Protein AF-A0A8J9S4D4-F1 (afdb_monomer)

Organism: Phaeodactylum tricornutum (NCBI:txid2850)

Solvent-accessible surface area (backbone atoms only — not comparable to full-atom values): 10170 Å² total; per-residue (Å²): 77,36,52,57,80,32,44,61,46,36,36,49,22,32,69,60,78,42,88,82,51,85,64,63,90,58,74,80,70,49,75,59,73,44,82,42,80,45,76,55,101,87,51,74,40,81,43,69,42,49,31,47,62,68,94,76,61,87,47,73,69,47,46,54,31,49,50,51,36,52,50,49,64,70,72,47,75,61,46,52,41,33,35,34,55,84,64,72,84,69,83,89,38,66,68,58,55,50,62,65,71,48,87,54,55,29,37,36,37,33,18,52,48,82,75,39,54,78,88,62,98,81,70,90,84,68,95,63,87,77,43,40,69,67,57,40,52,53,50,49,45,70,74,36,73,75,41,78,44,78,40,65,24,30,37,92,54,24,72,79,21,70,34,44,47,51,50,47,62,73,71,103

Foldseek 3Di:
DAAWQLCLLLLLCLLLVHNQADDDNDAPRDLAWDWDWDDDPVDIFTDTRAHGDDPDQPDPSSVSSVVRVVVCVVPDQEAEYRHEQPDDPDPPPPVLVCQLPDPHAYEYEHEPLVPQDDDPVPDPDDPPPRGHPVNSQVRVCVSRVSHPYHFYWYSNCRPVTPSSVVVSVVRD

Mean predicted aligned error: 7.77 Å

Sequence (172 aa):
MGAPNMGKSTLLNALLEEDLCIATARPQTTRHAILGLMSTDKCQVCLVDTPGVIEDPAYELQEGMMEAVTGAVATSDVLLVVTDVFSTPIPDDELFLKVQRTRKPVLVAINKIDLAKKVNKAAEENRDKTVTVEEAVAFWRAQLPNALCILPLSASQGINNVGVVAMRRILT

pLDDT: mean 80.39, std 13.98, range [42.53, 94.88]

InterPro domains:
  IPR005225 Small GTP-binding domain [TIGR00231] (1-160)
  IPR005662 GTPase Era-like [PTHR42698] (1-139)
  IPR006073 GTP binding domain [PF01926] (1-112)
  IPR027417 P-loop containing nucleoside triphosphate hydrolase [G3DSA:3.40.50.300] (1-169)
  IPR027417 P-loop containing nucleoside triphosphate hydrolase [SSF52540] (2-159)
  IPR030388 Era-type guanine nucleotide-binding (G) domain [cd04163] (2-160)

Structure (mmCIF, N/CA/C/O backbone):
data_AF-A0A8J9S4D4-F1
#
_entry.id   AF-A0A8J9S4D4-F1
#
loop_
_atom_site.group_PDB
_atom_site.id
_atom_site.type_symbol
_atom_site.label_atom_id
_atom_site.label_alt_id
_atom_site.label_comp_id
_atom_site.label_asym_id
_atom_site.label_entity_id
_atom_site.label_seq_id
_atom_site.pdbx_PDB_ins_code
_atom_site.Cartn_x
_atom_site.Cartn_y
_atom_site.Cartn_z
_atom_site.occupancy
_atom_site.B_iso_or_equiv
_atom_site.auth_seq_id
_atom_site.auth_comp_id
_atom_site.auth_asym_id
_atom_site.auth_atom_id
_atom_site.pdbx_PDB_model_num
ATOM 1 N N . MET A 1 1 ? 0.507 -4.264 1.355 1.00 82.75 1 MET A N 1
ATOM 2 C CA . MET A 1 1 ? 1.606 -4.974 0.660 1.00 82.75 1 MET A CA 1
ATOM 3 C C . MET A 1 1 ? 2.040 -4.226 -0.596 1.00 82.75 1 MET A C 1
ATOM 5 O O . MET A 1 1 ? 1.283 -3.407 -1.099 1.00 82.75 1 MET A O 1
ATOM 9 N N . GLY A 1 2 ? 3.252 -4.485 -1.086 1.00 81.81 2 GLY A N 1
ATOM 10 C CA . GLY A 1 2 ? 3.815 -3.850 -2.283 1.00 81.81 2 GLY A CA 1
ATOM 11 C C . GLY A 1 2 ? 5.342 -3.862 -2.264 1.00 81.81 2 GLY A C 1
ATOM 12 O O . GLY A 1 2 ? 5.945 -4.097 -1.209 1.00 81.81 2 GLY A O 1
ATOM 13 N N . ALA A 1 3 ? 5.963 -3.568 -3.406 1.00 80.75 3 ALA A N 1
ATOM 14 C CA . ALA A 1 3 ? 7.417 -3.531 -3.545 1.00 80.75 3 ALA A CA 1
ATOM 15 C C . ALA A 1 3 ? 8.083 -2.556 -2.537 1.00 80.75 3 ALA A C 1
ATOM 17 O O . ALA A 1 3 ? 7.418 -1.684 -1.945 1.00 80.75 3 ALA A O 1
ATOM 18 N N . PRO A 1 4 ? 9.393 -2.690 -2.262 1.00 77.62 4 PRO A N 1
ATOM 19 C CA . PRO A 1 4 ? 10.136 -1.745 -1.438 1.00 77.62 4 PRO A CA 1
ATOM 20 C C . PRO A 1 4 ? 9.985 -0.311 -1.967 1.00 77.62 4 PRO A C 1
ATOM 22 O O . PRO A 1 4 ? 9.843 -0.089 -3.164 1.00 77.62 4 PRO A O 1
ATOM 25 N N . ASN A 1 5 ? 9.985 0.680 -1.071 1.00 79.88 5 ASN A N 1
ATOM 26 C CA . ASN A 1 5 ? 9.940 2.111 -1.421 1.00 79.88 5 ASN A CA 1
ATOM 27 C C . ASN A 1 5 ? 8.709 2.601 -2.218 1.00 79.88 5 ASN A C 1
ATOM 29 O O . ASN A 1 5 ? 8.708 3.721 -2.735 1.00 79.88 5 ASN A O 1
ATOM 33 N N . MET A 1 6 ? 7.617 1.830 -2.248 1.00 85.12 6 MET A N 1
ATOM 34 C CA . MET A 1 6 ? 6.320 2.275 -2.794 1.00 85.12 6 MET A CA 1
ATOM 35 C C . MET A 1 6 ? 5.580 3.281 -1.893 1.00 85.12 6 MET A C 1
ATOM 37 O O . MET A 1 6 ? 4.503 3.762 -2.232 1.00 85.12 6 MET A O 1
ATOM 41 N N . GLY A 1 7 ? 6.150 3.627 -0.734 1.00 83.12 7 GLY A N 1
ATOM 42 C CA . GLY A 1 7 ? 5.555 4.570 0.219 1.00 83.12 7 GLY A CA 1
ATOM 43 C C . GLY A 1 7 ? 4.454 3.963 1.092 1.00 83.12 7 GLY A C 1
ATOM 44 O O . GLY A 1 7 ? 3.544 4.679 1.489 1.00 83.12 7 GLY A O 1
ATOM 45 N N . LYS A 1 8 ? 4.541 2.660 1.402 1.00 87.50 8 LYS A N 1
ATOM 46 C CA . LYS A 1 8 ? 3.619 1.949 2.309 1.00 87.50 8 LYS A CA 1
ATOM 47 C C . LYS A 1 8 ? 3.553 2.611 3.691 1.00 87.50 8 LYS A C 1
ATOM 49 O O . LYS A 1 8 ? 2.483 3.030 4.110 1.00 87.50 8 LYS A O 1
ATOM 54 N N . SER A 1 9 ? 4.704 2.811 4.330 1.00 85.25 9 SER A N 1
ATOM 55 C CA . SER A 1 9 ? 4.801 3.446 5.649 1.00 85.25 9 SER A CA 1
ATOM 56 C C . SER A 1 9 ? 4.410 4.929 5.619 1.00 85.25 9 SER A C 1
ATOM 58 O O . SER A 1 9 ? 3.786 5.422 6.549 1.00 85.25 9 SER A O 1
ATOM 60 N N . THR A 1 10 ? 4.706 5.641 4.523 1.00 87.88 10 THR A N 1
ATOM 61 C CA . THR A 1 10 ? 4.230 7.022 4.321 1.00 87.88 10 THR A CA 1
ATOM 62 C C . THR A 1 10 ? 2.707 7.074 4.222 1.00 87.88 10 THR A C 1
ATOM 64 O O . THR A 1 10 ? 2.086 7.952 4.808 1.00 87.88 10 THR A O 1
ATOM 67 N N . LEU A 1 11 ? 2.096 6.128 3.502 1.00 88.69 11 LEU A N 1
ATOM 68 C CA . LEU A 1 11 ? 0.644 6.023 3.404 1.00 88.69 11 LEU A CA 1
ATOM 69 C C . LEU A 1 11 ? 0.021 5.649 4.753 1.00 88.69 11 LEU A C 1
ATOM 71 O O . LEU A 1 11 ? -1.028 6.185 5.088 1.00 88.69 11 LEU A O 1
ATOM 75 N N . LEU A 1 12 ? 0.672 4.786 5.537 1.00 88.81 12 LEU A N 1
ATOM 76 C CA . LEU A 1 12 ? 0.234 4.463 6.893 1.00 88.81 12 LEU A CA 1
ATOM 77 C C . LEU A 1 12 ? 0.158 5.726 7.766 1.00 88.81 12 LEU A C 1
ATOM 79 O O . LEU A 1 12 ? -0.907 6.014 8.305 1.00 88.81 12 LEU A O 1
ATOM 83 N N . ASN A 1 13 ? 1.242 6.507 7.840 1.00 86.44 13 ASN A N 1
ATOM 84 C CA . ASN A 1 13 ? 1.257 7.761 8.605 1.00 86.44 13 ASN A CA 1
ATOM 85 C C . ASN A 1 13 ? 0.190 8.742 8.094 1.00 86.44 13 ASN A C 1
ATOM 87 O O . ASN A 1 13 ? -0.535 9.348 8.877 1.00 86.44 13 ASN A O 1
ATOM 91 N N . ALA A 1 14 ? 0.036 8.852 6.770 1.00 88.44 14 ALA A N 1
ATOM 92 C CA . ALA A 1 14 ? -0.966 9.720 6.157 1.00 88.44 14 ALA A CA 1
ATOM 93 C C . ALA A 1 14 ? -2.414 9.317 6.495 1.00 88.44 14 ALA A C 1
ATOM 95 O O . ALA A 1 14 ? -3.269 10.190 6.626 1.00 88.44 14 ALA A O 1
ATOM 96 N N . LEU A 1 15 ? -2.701 8.017 6.625 1.00 87.38 15 LEU A N 1
ATOM 97 C CA . LEU A 1 15 ? -4.026 7.512 7.006 1.00 87.38 15 LEU A CA 1
ATOM 98 C C . LEU A 1 15 ? -4.312 7.689 8.502 1.00 87.38 15 LEU A C 1
ATOM 100 O O . LEU A 1 15 ? -5.465 7.910 8.870 1.00 87.38 15 LEU A O 1
ATOM 104 N N . LEU A 1 16 ? -3.279 7.587 9.340 1.00 85.12 16 LEU A N 1
ATOM 105 C CA . LEU A 1 16 ? -3.384 7.716 10.796 1.00 85.12 16 LEU A CA 1
ATOM 106 C C . LEU A 1 16 ? -3.333 9.167 11.283 1.00 85.12 16 LEU A C 1
ATOM 108 O O . LEU A 1 16 ? -3.701 9.418 12.421 1.00 85.12 16 LEU A O 1
ATOM 112 N N . GLU A 1 17 ? -2.906 10.103 10.430 1.00 79.94 17 GLU A N 1
ATOM 113 C CA . GLU A 1 17 ? -2.634 11.503 10.799 1.00 79.94 17 GLU A CA 1
ATOM 114 C C . GLU A 1 17 ? -1.568 11.646 11.902 1.00 79.94 17 GLU A C 1
ATOM 116 O O . GLU A 1 17 ? -1.478 12.678 12.564 1.00 79.94 17 GLU A O 1
ATOM 121 N N . GLU A 1 18 ? -0.721 10.626 12.059 1.00 66.50 18 GLU A N 1
ATOM 122 C CA . GLU A 1 18 ? 0.348 10.547 13.053 1.00 66.50 18 GLU A CA 1
ATOM 123 C C . GLU A 1 18 ? 1.621 9.957 12.429 1.00 66.50 18 GLU A C 1
ATOM 125 O O . GLU A 1 18 ? 1.566 9.056 11.587 1.00 66.50 18 GLU A O 1
ATOM 130 N N . ASP A 1 19 ? 2.791 10.409 12.887 1.00 62.06 19 ASP A N 1
ATOM 131 C CA . ASP A 1 19 ? 4.090 9.864 12.475 1.00 62.06 19 ASP A CA 1
ATOM 132 C C . ASP A 1 19 ? 4.470 8.621 13.297 1.00 62.06 19 ASP A C 1
ATOM 134 O O . ASP A 1 19 ? 5.425 8.615 14.074 1.00 62.06 19 ASP A O 1
ATOM 138 N N . LEU A 1 20 ? 3.698 7.545 13.127 1.00 58.50 20 LEU A N 1
ATOM 139 C CA . LEU A 1 20 ? 3.906 6.268 13.824 1.00 58.50 20 LEU A CA 1
ATOM 140 C C . LEU A 1 20 ? 5.033 5.420 13.210 1.00 58.50 20 LEU A C 1
ATOM 142 O O . LEU A 1 20 ? 5.687 4.653 13.917 1.00 58.50 20 LEU A O 1
ATOM 146 N N . CYS A 1 21 ? 5.280 5.544 11.903 1.00 59.28 21 CYS A N 1
ATOM 147 C CA . CYS A 1 21 ? 6.325 4.806 11.192 1.00 59.28 21 CYS A CA 1
ATOM 148 C C . CYS A 1 21 ? 7.464 5.699 10.700 1.00 59.28 21 CYS A C 1
ATOM 150 O O . CYS A 1 21 ? 7.256 6.808 10.209 1.00 59.28 21 CYS A O 1
ATOM 152 N N . ILE A 1 22 ? 8.682 5.150 10.715 1.00 57.22 22 ILE A N 1
ATOM 153 C CA . ILE A 1 22 ? 9.850 5.768 10.084 1.00 57.22 22 ILE A CA 1
ATOM 154 C C . ILE A 1 22 ? 9.721 5.626 8.555 1.00 57.22 22 ILE A C 1
ATOM 156 O O . ILE A 1 22 ? 10.022 4.577 7.983 1.00 57.22 22 ILE A O 1
ATOM 160 N N . ALA A 1 23 ? 9.288 6.690 7.878 1.00 55.91 23 ALA A N 1
ATOM 161 C CA . ALA A 1 23 ? 9.241 6.763 6.419 1.00 55.91 23 ALA A CA 1
ATOM 162 C C . ALA A 1 23 ? 10.558 7.342 5.865 1.00 55.91 23 ALA A C 1
ATOM 164 O O . ALA A 1 23 ? 10.845 8.523 6.040 1.00 55.91 23 ALA A O 1
ATOM 165 N N . THR A 1 24 ? 11.374 6.532 5.177 1.00 50.50 24 THR A N 1
ATOM 166 C CA . THR A 1 24 ? 12.588 7.023 4.489 1.00 50.50 24 THR A CA 1
ATOM 167 C C . THR A 1 24 ? 12.724 6.425 3.092 1.00 50.50 24 THR A C 1
ATOM 169 O O . THR A 1 24 ? 12.182 5.360 2.812 1.00 50.50 24 THR A O 1
ATOM 172 N N . ALA A 1 25 ? 13.491 7.091 2.223 1.00 45.28 25 ALA A N 1
ATOM 173 C CA . ALA A 1 25 ? 13.800 6.610 0.874 1.00 45.28 25 ALA A CA 1
ATOM 174 C C . ALA A 1 25 ? 14.801 5.434 0.839 1.00 45.28 25 ALA A C 1
ATOM 176 O O . ALA A 1 25 ? 15.049 4.873 -0.230 1.00 45.28 25 ALA A O 1
ATOM 177 N N . ARG A 1 26 ? 15.407 5.060 1.978 1.00 48.22 26 ARG A N 1
ATOM 178 C CA . ARG A 1 26 ? 16.302 3.898 2.042 1.00 48.22 26 ARG A CA 1
ATOM 179 C C . ARG A 1 26 ? 15.464 2.612 1.978 1.00 48.22 26 ARG A C 1
ATOM 181 O O . ARG A 1 26 ? 14.541 2.477 2.777 1.00 48.22 26 ARG A O 1
ATOM 188 N N . PRO A 1 27 ? 15.780 1.657 1.081 1.00 52.28 27 PRO A N 1
ATOM 189 C CA . PRO A 1 27 ? 15.177 0.328 1.132 1.00 52.28 27 PRO A CA 1
ATOM 190 C C . PRO A 1 27 ? 15.356 -0.321 2.519 1.00 52.28 27 PRO A C 1
ATOM 192 O O . PRO A 1 27 ? 16.332 -0.037 3.211 1.00 52.28 27 PRO A O 1
ATOM 195 N N . GLN A 1 28 ? 14.452 -1.238 2.886 1.00 55.19 28 GLN A N 1
ATOM 196 C CA . GLN A 1 28 ? 14.515 -2.063 4.111 1.00 55.19 28 GLN A CA 1
ATOM 197 C C . GLN A 1 28 ? 14.323 -1.320 5.454 1.00 55.19 28 GLN A C 1
ATOM 199 O O . GLN A 1 28 ? 14.895 -1.707 6.475 1.00 55.19 28 GLN A O 1
ATOM 204 N N . THR A 1 29 ? 13.496 -0.275 5.488 1.00 52.84 29 THR A N 1
ATOM 205 C CA . THR A 1 29 ? 13.173 0.450 6.734 1.00 52.84 29 THR A CA 1
ATOM 206 C C . THR A 1 29 ? 12.270 -0.339 7.685 1.00 52.84 29 THR A C 1
ATOM 208 O O . THR A 1 29 ? 12.465 -0.276 8.896 1.00 52.84 29 THR A O 1
ATOM 211 N N . THR A 1 30 ? 11.325 -1.121 7.157 1.00 54.59 30 THR A N 1
ATOM 212 C CA . THR A 1 30 ? 10.385 -1.932 7.949 1.00 54.59 30 THR A CA 1
ATOM 213 C C . THR A 1 30 ? 10.872 -3.381 8.000 1.00 54.59 30 THR A C 1
ATOM 215 O O . THR A 1 30 ? 10.763 -4.104 7.010 1.00 54.59 30 THR A O 1
ATOM 218 N N . ARG A 1 31 ? 11.455 -3.791 9.136 1.00 62.19 31 ARG A N 1
ATOM 219 C CA . ARG A 1 31 ? 11.949 -5.167 9.380 1.00 62.19 31 ARG A CA 1
ATOM 220 C C . ARG A 1 31 ? 10.949 -6.055 10.123 1.00 62.19 31 ARG A C 1
ATOM 222 O O . ARG A 1 31 ? 10.994 -7.267 9.982 1.00 62.19 31 ARG A O 1
ATOM 229 N N . HIS A 1 32 ? 10.044 -5.441 10.880 1.00 62.69 32 HIS A N 1
ATOM 230 C CA . HIS A 1 32 ? 8.935 -6.093 11.575 1.00 62.69 32 HIS A CA 1
ATOM 231 C C . HIS A 1 32 ? 7.636 -5.458 11.093 1.00 62.69 32 HIS A C 1
ATOM 233 O O . HIS A 1 32 ? 7.641 -4.276 10.750 1.00 62.69 32 HIS A O 1
ATOM 239 N N . ALA A 1 33 ? 6.541 -6.215 11.067 1.00 62.25 33 ALA A N 1
ATOM 240 C CA . ALA A 1 33 ? 5.243 -5.640 10.743 1.00 62.25 33 ALA A CA 1
ATOM 241 C C . ALA A 1 33 ? 4.867 -4.577 11.790 1.00 62.25 33 ALA A C 1
ATOM 243 O O . ALA A 1 33 ? 4.933 -4.849 12.990 1.00 62.25 33 ALA A O 1
ATOM 244 N N . ILE A 1 34 ? 4.502 -3.373 11.344 1.00 70.44 34 ILE A N 1
ATOM 245 C CA . ILE A 1 34 ? 4.080 -2.287 12.238 1.00 70.44 34 ILE A CA 1
ATOM 246 C C . ILE A 1 34 ? 2.560 -2.189 12.200 1.00 70.44 34 ILE A C 1
ATOM 248 O O . ILE A 1 34 ? 1.956 -2.188 11.128 1.00 70.44 34 ILE A O 1
ATOM 252 N N . LEU A 1 35 ? 1.954 -2.118 13.384 1.00 77.69 35 LEU A N 1
ATOM 253 C CA . LEU A 1 35 ? 0.514 -2.011 13.553 1.00 77.69 35 LEU A CA 1
ATOM 254 C C . LEU A 1 35 ? 0.102 -0.549 13.730 1.00 77.69 35 LEU A C 1
ATOM 256 O O . LEU A 1 35 ? 0.524 0.103 14.682 1.00 77.69 35 LEU A O 1
ATOM 260 N N . GLY A 1 36 ? -0.746 -0.057 12.837 1.00 80.31 36 GLY A N 1
ATOM 261 C CA . GLY A 1 36 ? -1.432 1.221 12.951 1.00 80.31 36 GLY A CA 1
ATOM 262 C C . GLY A 1 36 ? -2.899 1.010 13.298 1.00 80.31 36 GLY A C 1
ATOM 263 O O . GLY A 1 36 ? -3.591 0.262 12.611 1.00 80.31 36 GLY A O 1
ATOM 264 N N . LEU A 1 37 ? -3.392 1.663 14.346 1.00 82.44 37 LEU A N 1
ATOM 265 C CA . LEU A 1 37 ? -4.799 1.580 14.735 1.00 82.44 37 LEU A CA 1
ATOM 266 C C . LEU A 1 37 ? -5.513 2.864 14.333 1.00 82.44 37 LEU A C 1
ATOM 268 O O . LEU A 1 37 ? -5.241 3.927 14.879 1.00 82.44 37 LEU A O 1
ATOM 272 N N . MET A 1 38 ? -6.453 2.749 13.401 1.00 83.00 38 MET A N 1
ATOM 273 C CA . MET A 1 38 ? -7.329 3.846 13.013 1.00 83.00 38 MET A CA 1
ATOM 274 C C . MET A 1 38 ? -8.712 3.608 13.615 1.00 83.00 38 MET A C 1
ATOM 276 O O . MET A 1 38 ? -9.465 2.753 13.149 1.00 83.00 38 MET A O 1
ATOM 280 N N . SER A 1 39 ? -9.043 4.358 14.661 1.00 79.94 39 SER A N 1
ATOM 281 C CA . SER A 1 39 ? -10.327 4.245 15.356 1.00 79.94 39 SER A CA 1
ATOM 282 C C . SER A 1 39 ? -11.304 5.318 14.888 1.00 79.94 39 SER A C 1
ATOM 284 O O . SER A 1 39 ? -10.950 6.488 14.766 1.00 79.94 39 SER A O 1
ATOM 286 N N . THR A 1 40 ? -12.554 4.922 14.674 1.00 80.25 40 THR A N 1
ATOM 287 C CA . THR A 1 40 ? -13.700 5.820 14.499 1.00 80.25 40 THR A CA 1
ATOM 288 C C . THR A 1 40 ? -14.820 5.407 15.444 1.00 80.25 40 THR A C 1
ATOM 290 O O . THR A 1 40 ? -14.787 4.315 16.008 1.00 80.25 40 THR A O 1
ATOM 293 N N . ASP A 1 41 ? -15.855 6.237 15.573 1.00 81.88 41 ASP A N 1
ATOM 294 C CA . ASP A 1 41 ? -17.019 5.930 16.418 1.00 81.88 41 ASP A CA 1
ATOM 295 C C . ASP A 1 41 ? -17.760 4.647 15.997 1.00 81.88 41 ASP A C 1
ATOM 297 O O . ASP A 1 41 ? -18.542 4.095 16.770 1.00 81.88 41 ASP A O 1
ATOM 301 N N . LYS A 1 42 ? -17.548 4.177 14.760 1.00 85.25 42 LYS A N 1
ATOM 302 C CA . LYS A 1 42 ? -18.252 3.026 14.177 1.00 85.25 42 LYS A CA 1
ATOM 303 C C . LYS A 1 42 ? -17.414 1.755 14.143 1.00 85.25 42 LYS A C 1
ATOM 305 O O . LYS A 1 42 ? -17.972 0.663 14.234 1.00 85.25 42 LYS A O 1
ATOM 310 N N . CYS A 1 43 ? -16.103 1.879 13.968 1.00 86.38 43 CYS A N 1
ATOM 311 C CA . CYS A 1 43 ? -15.210 0.738 13.815 1.00 86.38 43 CYS A CA 1
ATOM 312 C C . CYS A 1 43 ? -13.761 1.096 14.142 1.00 86.38 43 CYS A C 1
ATOM 314 O O . CYS A 1 43 ? -13.358 2.260 14.112 1.00 86.38 43 CYS A O 1
ATOM 316 N N . GLN A 1 44 ? -12.958 0.062 14.376 1.00 83.56 44 GLN A N 1
ATOM 317 C CA . GLN A 1 44 ? -11.513 0.168 14.493 1.00 83.56 44 GLN A CA 1
ATOM 318 C C . GLN A 1 44 ? -10.860 -0.617 13.359 1.00 83.56 44 GLN A C 1
ATOM 320 O O . GLN A 1 44 ? -11.113 -1.808 13.189 1.00 83.56 44 GLN A O 1
ATOM 325 N N . VAL A 1 45 ? -10.024 0.063 12.583 1.00 88.69 45 VAL A N 1
ATOM 326 C CA . VAL A 1 45 ? -9.281 -0.518 11.469 1.00 88.69 45 VAL A CA 1
ATOM 327 C C . VAL A 1 45 ? -7.850 -0.758 11.914 1.00 88.69 45 VAL A C 1
ATOM 329 O O . VAL A 1 45 ? -7.176 0.139 12.422 1.00 88.69 45 VAL A O 1
ATOM 332 N N . CYS A 1 46 ? -7.387 -1.982 11.697 1.00 88.44 46 CYS A N 1
ATOM 333 C CA . CYS A 1 46 ? -6.040 -2.414 12.013 1.00 88.44 46 CYS A CA 1
ATOM 334 C C . CYS A 1 46 ? -5.204 -2.439 10.729 1.00 88.44 46 CYS A C 1
ATOM 336 O O . CYS A 1 46 ? -5.375 -3.311 9.877 1.00 88.44 46 CYS A O 1
ATOM 338 N N . LEU A 1 47 ? -4.337 -1.447 10.557 1.00 87.81 47 LEU A N 1
ATOM 339 C CA . LEU A 1 47 ? -3.450 -1.329 9.410 1.00 87.81 47 LEU A CA 1
ATOM 340 C C . LEU A 1 47 ? -2.124 -2.020 9.723 1.00 87.81 47 LEU A C 1
ATOM 342 O O . LEU A 1 47 ? -1.427 -1.644 10.659 1.00 87.81 47 LEU A O 1
ATOM 346 N N . VAL A 1 48 ? -1.761 -3.016 8.924 1.00 86.75 48 VAL A N 1
ATOM 347 C CA . VAL A 1 48 ? -0.490 -3.732 9.069 1.00 86.75 48 VAL A CA 1
ATOM 348 C C . VAL A 1 48 ? 0.464 -3.254 7.976 1.00 86.75 48 VAL A C 1
ATOM 350 O O . VAL A 1 48 ? 0.296 -3.608 6.806 1.00 86.75 48 VAL A O 1
ATOM 353 N N . ASP A 1 49 ? 1.465 -2.445 8.335 1.00 84.25 49 ASP A N 1
ATOM 354 C CA . ASP A 1 49 ? 2.568 -2.132 7.424 1.00 84.25 49 ASP A CA 1
ATOM 355 C C . ASP A 1 49 ? 3.529 -3.315 7.381 1.00 84.25 49 ASP A C 1
ATOM 357 O O . ASP A 1 49 ? 4.035 -3.773 8.406 1.00 84.25 49 ASP A O 1
ATOM 361 N N . THR A 1 50 ? 3.775 -3.822 6.179 1.00 82.12 50 THR A N 1
ATOM 362 C CA . THR A 1 50 ? 4.627 -4.987 5.960 1.00 82.12 50 THR A CA 1
ATOM 363 C C . THR A 1 50 ? 5.948 -4.560 5.329 1.00 82.12 50 THR A C 1
ATOM 365 O O . THR A 1 50 ? 5.985 -3.573 4.580 1.00 82.12 50 THR A O 1
ATOM 368 N N . PRO A 1 51 ? 7.026 -5.343 5.513 1.00 80.00 51 PRO A N 1
ATOM 369 C CA . PRO A 1 51 ? 8.201 -5.237 4.660 1.00 80.00 51 PRO A CA 1
ATOM 370 C C . PRO A 1 51 ? 7.834 -5.168 3.167 1.00 80.00 51 PRO A C 1
ATOM 372 O O . PRO A 1 51 ? 6.783 -5.653 2.732 1.00 80.00 51 PRO A O 1
ATOM 375 N N . GLY A 1 52 ? 8.686 -4.518 2.369 1.00 78.50 52 GLY A N 1
ATOM 376 C CA . GLY A 1 52 ? 8.543 -4.573 0.913 1.00 78.50 52 GLY A CA 1
ATOM 377 C C . GLY A 1 52 ? 8.752 -5.998 0.411 1.00 78.50 52 GLY A C 1
ATOM 378 O O . GLY A 1 52 ? 9.628 -6.678 0.931 1.00 78.50 52 GLY A O 1
ATOM 379 N N . VAL A 1 53 ? 7.958 -6.427 -0.570 1.00 79.69 53 VAL A N 1
ATOM 380 C CA . VAL A 1 53 ? 8.091 -7.761 -1.181 1.00 79.69 53 VAL A CA 1
ATOM 381 C C . VAL A 1 53 ? 9.433 -7.858 -1.910 1.00 79.69 53 VAL A C 1
ATOM 383 O O . VAL A 1 53 ? 9.750 -6.977 -2.705 1.00 79.69 53 VAL A O 1
ATOM 386 N N . ILE A 1 54 ? 10.230 -8.881 -1.605 1.00 78.31 54 ILE A N 1
ATOM 387 C CA . ILE A 1 54 ? 11.541 -9.137 -2.212 1.00 78.31 54 ILE A CA 1
ATOM 388 C C . ILE A 1 54 ? 11.427 -10.447 -2.997 1.00 78.31 54 ILE A C 1
ATOM 390 O O . ILE A 1 54 ? 11.004 -11.447 -2.429 1.00 78.31 54 ILE A O 1
ATOM 394 N N . GLU A 1 55 ? 11.786 -10.424 -4.282 1.00 72.31 55 GLU A N 1
ATOM 395 C CA . GLU A 1 55 ? 11.695 -11.585 -5.185 1.00 72.31 55 GLU A CA 1
ATOM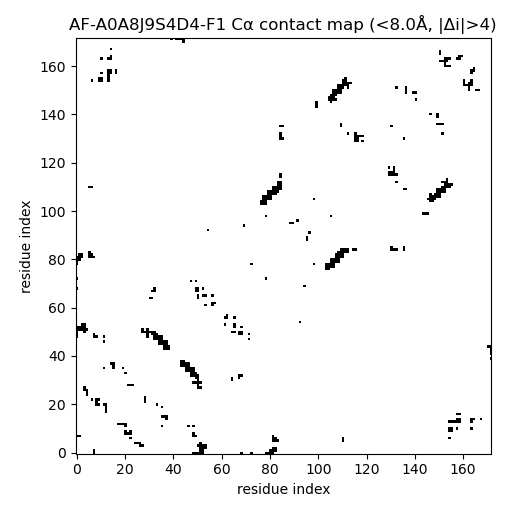 396 C C . GLU A 1 55 ? 12.630 -12.727 -4.791 1.00 72.31 55 GLU A C 1
ATOM 398 O O . GLU A 1 55 ? 12.206 -13.877 -4.746 1.00 72.31 55 GLU A O 1
ATOM 403 N N . ASP A 1 56 ? 13.889 -12.397 -4.498 1.00 78.00 56 ASP A N 1
ATOM 404 C CA . ASP A 1 56 ? 14.942 -13.366 -4.197 1.00 78.00 56 ASP A CA 1
ATOM 405 C C . ASP A 1 56 ? 15.575 -13.043 -2.833 1.00 78.00 56 ASP A C 1
ATOM 407 O O . ASP A 1 56 ? 16.503 -12.227 -2.745 1.00 78.00 56 ASP A O 1
ATOM 411 N N . PRO A 1 57 ? 15.013 -13.583 -1.732 1.00 78.06 57 PRO A N 1
ATOM 412 C CA . PRO A 1 57 ? 15.584 -13.449 -0.400 1.00 78.06 57 PRO A CA 1
ATOM 413 C C . PRO A 1 57 ? 16.955 -14.135 -0.329 1.00 78.06 57 PRO A C 1
ATOM 415 O O . PRO A 1 57 ? 17.060 -15.353 -0.366 1.00 78.06 57 PRO A O 1
ATOM 418 N N . ALA A 1 58 ? 18.024 -13.356 -0.186 1.00 79.00 58 ALA A N 1
ATOM 419 C CA . ALA A 1 58 ? 19.401 -13.847 -0.244 1.00 79.00 58 ALA A CA 1
ATOM 420 C C . ALA A 1 58 ? 19.982 -14.285 1.118 1.00 79.00 58 ALA A C 1
ATOM 422 O O . ALA A 1 58 ? 21.094 -14.810 1.170 1.00 79.00 58 ALA A O 1
ATOM 423 N N . TYR A 1 59 ? 19.301 -13.998 2.233 1.00 83.38 59 TYR A N 1
ATOM 424 C CA . TYR A 1 59 ? 19.766 -14.312 3.592 1.00 83.38 59 TYR A CA 1
ATOM 425 C C . TYR A 1 59 ? 18.607 -14.360 4.600 1.00 83.38 59 TYR A C 1
ATOM 427 O O . TYR A 1 59 ? 17.572 -13.735 4.376 1.00 83.38 59 TYR A O 1
ATOM 435 N N . GLU A 1 60 ? 18.814 -15.026 5.746 1.00 81.00 60 GLU A N 1
ATOM 436 C CA . GLU A 1 60 ? 17.787 -15.352 6.764 1.00 81.00 60 GLU A CA 1
ATOM 437 C C . GLU A 1 60 ? 16.883 -14.174 7.167 1.00 81.00 60 GLU A C 1
ATOM 439 O O . GLU A 1 60 ? 15.680 -14.325 7.364 1.00 81.00 60 GLU A O 1
ATOM 444 N N . LEU A 1 61 ? 17.434 -12.959 7.263 1.00 81.31 61 LEU A N 1
ATOM 445 C CA . LEU A 1 61 ? 16.628 -11.777 7.584 1.00 81.31 61 LEU A CA 1
ATOM 446 C C . LEU A 1 61 ? 15.582 -11.480 6.497 1.00 81.31 61 LEU A C 1
ATOM 448 O O . LEU A 1 61 ? 14.462 -11.093 6.822 1.00 81.31 61 LEU A O 1
ATOM 452 N N . GLN A 1 62 ? 15.939 -11.618 5.218 1.00 80.88 62 GLN A N 1
ATOM 453 C CA . GLN A 1 62 ? 15.004 -11.396 4.114 1.00 80.88 62 GLN A CA 1
ATOM 454 C C . GLN A 1 62 ? 13.935 -12.489 4.073 1.00 80.88 62 GLN A C 1
ATOM 456 O O . GLN A 1 62 ? 12.773 -12.178 3.822 1.00 80.88 62 GLN A O 1
ATOM 461 N N . GLU A 1 63 ? 14.295 -13.731 4.396 1.00 82.81 63 GLU A N 1
ATOM 462 C CA . GLU A 1 63 ? 13.337 -14.833 4.534 1.00 82.81 63 GLU A CA 1
ATOM 463 C C . GLU A 1 63 ? 12.318 -14.535 5.643 1.00 82.81 63 GLU A C 1
ATOM 465 O O . GLU A 1 63 ? 11.114 -14.527 5.384 1.00 82.81 63 GLU A O 1
ATOM 470 N N . GLY A 1 64 ? 12.778 -14.143 6.837 1.00 82.25 64 GLY A N 1
ATOM 471 C CA . GLY A 1 64 ? 11.891 -13.752 7.941 1.00 82.25 64 GLY A CA 1
ATOM 472 C C . GLY A 1 64 ? 10.999 -12.544 7.612 1.00 82.25 64 GLY A C 1
ATOM 473 O O . GLY A 1 64 ? 9.839 -12.475 8.024 1.00 82.25 64 GLY A O 1
ATOM 474 N N . MET A 1 65 ? 11.486 -11.599 6.800 1.00 81.50 65 MET A N 1
ATOM 475 C CA . MET A 1 65 ? 10.654 -10.504 6.282 1.00 81.50 65 MET A CA 1
ATOM 476 C C . MET A 1 65 ? 9.538 -11.018 5.354 1.00 81.50 65 MET A C 1
ATOM 478 O O . MET A 1 65 ? 8.429 -10.475 5.382 1.00 81.50 65 MET A O 1
ATOM 482 N N . MET A 1 66 ? 9.797 -12.053 4.548 1.00 85.38 66 MET A N 1
ATOM 483 C CA . MET A 1 66 ? 8.794 -12.669 3.668 1.00 85.38 66 MET A CA 1
ATOM 484 C C . MET A 1 66 ? 7.795 -13.545 4.412 1.00 85.38 66 MET A C 1
ATOM 486 O O . MET A 1 66 ? 6.612 -13.546 4.053 1.00 85.38 66 MET A O 1
ATOM 490 N N . GLU A 1 67 ? 8.203 -14.182 5.505 1.00 84.62 67 GLU A N 1
ATOM 491 C CA . GLU A 1 67 ? 7.275 -14.829 6.433 1.00 84.62 67 GLU A CA 1
ATOM 492 C C . GLU A 1 67 ? 6.306 -13.814 7.049 1.00 84.62 67 GLU A C 1
ATOM 494 O O . GLU A 1 67 ? 5.095 -14.041 7.048 1.00 84.62 67 GLU A O 1
ATOM 499 N N . ALA A 1 68 ? 6.800 -12.649 7.487 1.00 82.75 68 ALA A N 1
ATOM 500 C CA . ALA A 1 68 ? 5.953 -11.588 8.031 1.00 82.75 68 ALA A CA 1
ATOM 501 C C . ALA A 1 68 ? 4.939 -11.057 6.999 1.00 82.75 68 ALA A C 1
ATOM 503 O O . ALA A 1 68 ? 3.768 -10.849 7.327 1.00 82.75 68 ALA A O 1
ATOM 504 N N . VAL A 1 69 ? 5.358 -10.873 5.739 1.00 85.38 69 VAL A N 1
ATOM 505 C CA . VAL A 1 69 ? 4.448 -10.488 4.645 1.00 85.38 69 VAL A CA 1
ATOM 506 C C . VAL A 1 69 ? 3.401 -11.573 4.398 1.00 85.38 69 VAL A C 1
ATOM 508 O O . VAL A 1 69 ? 2.210 -11.270 4.323 1.00 85.38 69 VAL A O 1
ATOM 511 N N . THR A 1 70 ? 3.820 -12.834 4.298 1.00 85.88 70 THR A N 1
ATOM 512 C CA . THR A 1 70 ? 2.918 -13.962 4.028 1.00 85.88 70 THR A CA 1
ATOM 513 C C . THR A 1 70 ? 1.906 -14.146 5.158 1.00 85.88 70 THR A C 1
ATOM 515 O O . THR A 1 70 ? 0.713 -14.308 4.896 1.00 85.88 70 THR A O 1
ATOM 518 N N . GLY A 1 71 ? 2.356 -14.041 6.411 1.00 86.31 71 GLY A N 1
ATOM 519 C CA . GLY A 1 71 ? 1.503 -14.078 7.595 1.00 86.31 71 GLY A CA 1
ATOM 520 C C . GLY A 1 71 ? 0.465 -12.957 7.592 1.00 86.31 71 GLY A C 1
ATOM 521 O O . GLY A 1 71 ? -0.722 -13.229 7.761 1.00 86.31 71 GLY A O 1
ATOM 522 N N . ALA A 1 72 ? 0.878 -11.718 7.305 1.00 86.50 72 ALA A N 1
ATOM 523 C CA . ALA A 1 72 ? -0.040 -10.584 7.207 1.00 86.50 72 ALA A CA 1
ATOM 524 C C . ALA A 1 72 ? -1.086 -10.782 6.099 1.00 86.50 72 ALA A C 1
ATOM 526 O O . ALA A 1 72 ? -2.274 -10.548 6.317 1.00 86.50 72 ALA A O 1
ATOM 527 N N . VAL A 1 73 ? -0.687 -11.267 4.919 1.00 87.69 73 VAL A N 1
ATOM 528 C CA . VAL A 1 73 ? -1.628 -11.565 3.825 1.00 87.69 73 VAL A CA 1
ATOM 529 C C . VAL A 1 73 ? -2.617 -12.666 4.222 1.00 87.69 73 VAL A C 1
ATOM 531 O O . VAL A 1 73 ? -3.801 -12.587 3.877 1.00 87.69 73 VAL A O 1
ATOM 534 N N . ALA A 1 74 ? -2.171 -13.678 4.971 1.00 87.69 74 ALA A N 1
ATOM 535 C CA . ALA A 1 74 ? -3.020 -14.770 5.436 1.00 87.69 74 ALA A CA 1
ATOM 536 C C . ALA A 1 74 ? -4.065 -14.311 6.467 1.00 87.69 74 ALA A C 1
ATOM 538 O O . ALA A 1 74 ? -5.224 -14.718 6.357 1.00 87.69 74 ALA A O 1
ATOM 539 N N . THR A 1 75 ? -3.707 -13.426 7.399 1.00 88.12 75 THR A N 1
ATOM 540 C CA . THR A 1 75 ? -4.600 -12.974 8.482 1.00 88.12 75 THR A CA 1
ATOM 541 C C . THR A 1 75 ? -5.462 -11.762 8.131 1.00 88.12 75 THR A C 1
ATOM 543 O O . THR A 1 75 ? -6.491 -11.568 8.762 1.00 88.12 75 THR A O 1
ATOM 546 N N . SER A 1 76 ? -5.091 -10.967 7.123 1.00 90.56 76 SER A N 1
ATOM 547 C CA . SER A 1 76 ? -5.826 -9.739 6.771 1.00 90.56 76 SER A CA 1
ATOM 548 C C . SER A 1 76 ? -7.225 -10.018 6.216 1.00 90.56 76 SER A C 1
ATOM 550 O O . SER A 1 76 ? -7.377 -10.891 5.362 1.00 90.56 76 SER A O 1
ATOM 552 N N . ASP A 1 77 ? -8.218 -9.216 6.598 1.00 92.62 77 ASP A N 1
ATOM 553 C CA . ASP A 1 77 ? -9.561 -9.257 5.999 1.00 92.62 77 ASP A CA 1
ATOM 554 C C . ASP A 1 77 ? -9.606 -8.569 4.626 1.00 92.62 77 ASP A C 1
ATOM 556 O O . ASP A 1 77 ? -10.282 -9.029 3.706 1.00 92.62 77 ASP A O 1
ATOM 560 N N . VAL A 1 78 ? -8.836 -7.487 4.467 1.00 92.75 78 VAL A N 1
ATOM 561 C CA . VAL A 1 78 ? -8.740 -6.675 3.246 1.00 92.75 78 VAL A CA 1
ATOM 562 C C . VAL A 1 78 ? -7.275 -6.525 2.853 1.00 92.75 78 VAL A C 1
ATOM 564 O O . VAL A 1 78 ? -6.419 -6.268 3.698 1.00 92.75 78 VAL A O 1
ATOM 567 N N . LEU A 1 79 ? -6.971 -6.664 1.563 1.00 93.12 79 LEU A N 1
ATOM 568 C CA . LEU A 1 79 ? -5.621 -6.486 1.034 1.00 93.12 79 LEU A CA 1
ATOM 569 C C . LEU A 1 79 ? -5.483 -5.111 0.381 1.00 93.12 79 LEU A C 1
ATOM 571 O O . LEU A 1 79 ? -6.169 -4.811 -0.591 1.00 93.12 79 LEU A O 1
ATOM 575 N N . LEU A 1 80 ? -4.552 -4.295 0.879 1.00 92.69 80 LEU A N 1
ATOM 576 C CA . LEU A 1 80 ? -4.157 -3.033 0.251 1.00 92.69 80 LEU A CA 1
ATOM 577 C C . LEU A 1 80 ? -2.837 -3.214 -0.507 1.00 92.69 80 LEU A C 1
ATOM 579 O O . LEU A 1 80 ? -1.781 -3.408 0.103 1.00 92.69 80 LEU A O 1
ATOM 583 N N . VAL A 1 81 ? -2.892 -3.143 -1.834 1.00 92.12 81 VAL A N 1
ATOM 584 C CA . VAL A 1 81 ? -1.729 -3.156 -2.728 1.00 92.12 81 VAL A CA 1
ATOM 585 C C . VAL A 1 81 ? -1.283 -1.721 -2.971 1.00 92.12 81 VAL A C 1
ATOM 587 O O . VAL A 1 81 ? -2.036 -0.919 -3.513 1.00 92.12 81 VAL A O 1
ATOM 590 N N . VAL A 1 82 ? -0.057 -1.389 -2.578 1.00 91.31 82 VAL A N 1
ATOM 591 C CA . VAL A 1 82 ? 0.533 -0.061 -2.773 1.00 91.31 82 VAL A CA 1
ATOM 592 C C . VAL A 1 82 ? 1.608 -0.152 -3.848 1.00 91.31 82 VAL A C 1
ATOM 594 O O . VAL A 1 82 ? 2.565 -0.916 -3.715 1.00 91.31 82 VAL A O 1
ATOM 597 N N . THR A 1 83 ? 1.449 0.652 -4.889 1.00 91.44 83 THR A N 1
ATOM 598 C CA . THR A 1 83 ? 2.363 0.777 -6.031 1.00 91.44 83 THR A CA 1
ATOM 599 C C . THR A 1 83 ? 2.677 2.253 -6.269 1.00 91.44 83 THR A C 1
ATOM 601 O O . THR A 1 83 ? 2.079 3.104 -5.615 1.00 91.44 83 THR A O 1
ATOM 604 N N . ASP A 1 84 ? 3.589 2.588 -7.177 1.00 88.88 84 ASP A N 1
ATOM 605 C CA . ASP A 1 84 ? 3.737 3.959 -7.670 1.00 88.88 84 ASP A CA 1
ATOM 606 C C . ASP A 1 84 ? 3.322 4.103 -9.137 1.00 88.88 84 ASP A C 1
ATOM 608 O O . ASP A 1 84 ? 3.077 3.117 -9.833 1.00 88.88 84 ASP A O 1
ATOM 612 N N . VAL A 1 85 ? 3.194 5.351 -9.593 1.00 87.12 85 VAL A N 1
ATOM 613 C CA . VAL A 1 85 ? 2.709 5.680 -10.943 1.00 87.12 85 VAL A CA 1
ATOM 614 C C . VAL A 1 85 ? 3.580 5.122 -12.079 1.00 87.12 85 VAL A C 1
ATOM 616 O O . VAL A 1 85 ? 3.098 4.983 -13.199 1.00 87.12 85 VAL A O 1
ATOM 619 N N . PHE A 1 86 ? 4.839 4.765 -11.810 1.00 83.38 86 PHE A N 1
ATOM 620 C CA . PHE A 1 86 ? 5.762 4.227 -12.816 1.00 83.38 86 PHE A CA 1
ATOM 621 C C . PHE A 1 86 ? 5.937 2.709 -12.723 1.00 83.38 86 PHE A C 1
ATOM 623 O O . PHE A 1 86 ? 6.496 2.097 -13.635 1.00 83.38 86 PHE A O 1
ATOM 630 N N . SER A 1 87 ? 5.494 2.110 -11.621 1.00 77.81 87 SER A N 1
ATOM 631 C CA . SER A 1 87 ? 5.751 0.716 -11.298 1.00 77.81 87 SER A CA 1
ATOM 632 C C . SER A 1 87 ? 4.792 -0.219 -12.020 1.00 77.81 87 SER A C 1
ATOM 634 O O . SER A 1 87 ? 3.570 -0.039 -12.021 1.00 77.81 87 SER A O 1
ATOM 636 N N . THR A 1 88 ? 5.364 -1.279 -12.578 1.00 76.81 88 THR A N 1
ATOM 637 C CA . THR A 1 88 ? 4.635 -2.460 -13.037 1.00 76.81 88 THR A CA 1
ATOM 638 C C . THR A 1 88 ? 4.663 -3.533 -11.947 1.00 76.81 88 THR A C 1
ATOM 640 O O . THR A 1 88 ? 5.581 -3.519 -11.123 1.00 76.81 88 THR A O 1
ATOM 643 N N . PRO A 1 89 ? 3.701 -4.478 -11.915 1.00 74.44 89 PRO A N 1
ATOM 644 C CA . PRO A 1 89 ? 3.870 -5.693 -11.144 1.00 74.44 89 PRO A CA 1
ATOM 645 C C . PRO A 1 89 ? 5.212 -6.322 -11.485 1.00 74.44 89 PRO A C 1
ATOM 647 O O . PRO A 1 89 ? 5.669 -6.268 -12.633 1.00 74.44 89 PRO A O 1
ATOM 650 N N . ILE A 1 90 ? 5.812 -6.919 -10.473 1.00 66.00 90 ILE A N 1
ATOM 651 C CA . ILE A 1 90 ? 6.946 -7.797 -10.658 1.00 66.00 90 ILE A CA 1
ATOM 652 C C . ILE A 1 90 ? 6.449 -9.018 -11.451 1.00 66.00 90 ILE A C 1
ATOM 654 O O . ILE A 1 90 ? 5.488 -9.667 -11.017 1.00 66.00 90 ILE A O 1
ATOM 658 N N . PRO A 1 91 ? 7.032 -9.319 -12.624 1.00 57.47 91 PRO A N 1
ATOM 659 C CA . PRO A 1 91 ? 6.724 -10.545 -13.351 1.00 57.47 91 PRO A CA 1
ATOM 660 C C . PRO A 1 91 ? 7.012 -11.774 -12.477 1.00 57.47 91 PRO A C 1
ATOM 662 O O . PRO A 1 91 ? 8.033 -11.814 -11.804 1.00 57.47 91 PRO A O 1
ATOM 665 N N . ASP A 1 92 ? 6.115 -12.761 -12.488 1.00 61.00 92 ASP A N 1
ATOM 666 C CA . ASP A 1 92 ? 6.250 -14.036 -11.758 1.00 61.00 92 ASP A CA 1
ATOM 667 C C . ASP A 1 92 ? 6.319 -13.951 -10.217 1.00 61.00 92 ASP A C 1
ATOM 669 O O . ASP A 1 92 ? 6.640 -14.932 -9.548 1.00 61.00 92 ASP A O 1
ATOM 673 N N . ASP A 1 93 ? 5.916 -12.822 -9.627 1.00 76.31 93 ASP A N 1
ATOM 674 C CA . ASP A 1 93 ? 5.764 -12.691 -8.176 1.00 76.31 93 ASP A CA 1
ATOM 675 C C . ASP A 1 93 ? 4.621 -13.595 -7.655 1.00 76.31 93 ASP A C 1
ATOM 677 O O . ASP A 1 93 ? 3.432 -13.390 -7.935 1.00 76.31 93 ASP A O 1
ATOM 681 N N . GLU A 1 94 ? 4.976 -14.610 -6.859 1.00 78.50 94 GLU A N 1
ATOM 682 C CA . GLU A 1 94 ? 4.030 -15.569 -6.278 1.00 78.50 94 GLU A CA 1
ATOM 683 C C . GLU A 1 94 ? 2.990 -14.891 -5.366 1.00 78.50 94 GLU A C 1
ATOM 685 O O . GLU A 1 94 ? 1.820 -15.290 -5.335 1.00 78.50 94 GLU A O 1
ATOM 690 N N . LEU A 1 95 ? 3.381 -13.840 -4.637 1.00 78.88 95 LEU A N 1
ATOM 691 C CA . LEU A 1 95 ? 2.468 -13.038 -3.822 1.00 78.88 95 LEU A CA 1
ATOM 692 C C . LEU A 1 95 ? 1.491 -12.273 -4.712 1.00 78.88 95 LEU A C 1
ATOM 694 O O . LEU A 1 95 ? 0.299 -12.231 -4.399 1.00 78.88 95 LEU A O 1
ATOM 698 N N . PHE A 1 96 ? 1.946 -11.722 -5.836 1.00 84.56 96 PHE A N 1
ATOM 699 C CA . PHE A 1 96 ? 1.058 -11.054 -6.786 1.00 84.56 9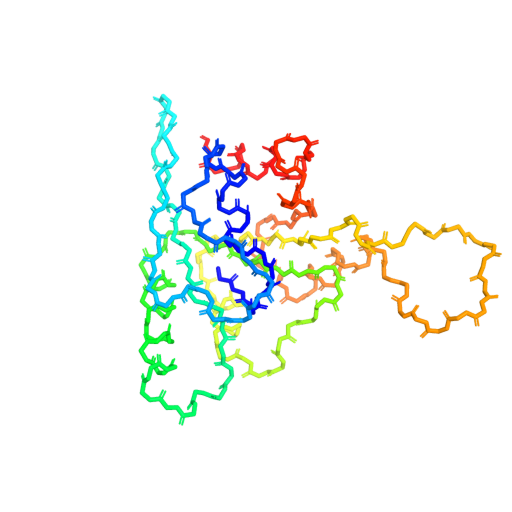6 PHE A CA 1
ATOM 700 C C . PHE A 1 96 ? 0.032 -12.022 -7.397 1.00 84.56 96 PHE A C 1
ATOM 702 O O . PHE A 1 96 ? -1.168 -11.729 -7.418 1.00 84.56 96 PHE A O 1
ATOM 709 N N . LEU A 1 97 ? 0.463 -13.224 -7.790 1.00 85.25 97 LEU A N 1
ATOM 710 C CA . LEU A 1 97 ? -0.432 -14.282 -8.274 1.00 85.25 97 LEU A CA 1
ATOM 711 C C . LEU A 1 97 ? -1.444 -14.725 -7.202 1.00 85.25 97 LEU A C 1
ATOM 713 O O . LEU A 1 97 ? -2.617 -14.968 -7.510 1.00 85.25 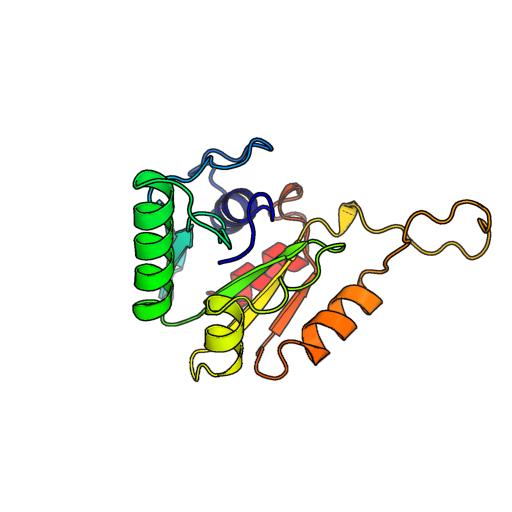97 LEU A O 1
ATOM 717 N N . LYS A 1 98 ? -1.029 -14.795 -5.929 1.00 85.56 98 LYS A N 1
ATOM 718 C CA . LYS A 1 98 ? -1.937 -15.049 -4.796 1.00 85.56 98 LYS A CA 1
ATOM 719 C C . LYS A 1 98 ? -2.982 -13.942 -4.657 1.00 85.56 98 LYS A C 1
ATOM 721 O O . LYS A 1 98 ? -4.157 -14.248 -4.460 1.00 85.56 98 LYS A O 1
ATOM 726 N N . VAL A 1 99 ? -2.594 -12.674 -4.809 1.00 87.69 99 VAL A N 1
ATOM 727 C CA . VAL A 1 99 ? -3.521 -11.528 -4.768 1.00 87.69 99 VAL A CA 1
ATOM 728 C C . VAL A 1 99 ? -4.515 -11.561 -5.932 1.00 87.69 99 VAL A C 1
ATOM 730 O O . VAL A 1 99 ? -5.695 -11.290 -5.727 1.00 87.69 99 VAL A O 1
ATOM 733 N N . GLN A 1 100 ? -4.096 -11.954 -7.136 1.00 88.06 100 GLN A N 1
ATOM 734 C CA . GLN A 1 100 ? -5.008 -12.102 -8.281 1.00 88.06 100 GLN A CA 1
ATOM 735 C C . GLN A 1 100 ? -6.074 -13.187 -8.068 1.00 88.06 100 GLN A C 1
ATOM 737 O O . GLN A 1 100 ? -7.194 -13.067 -8.560 1.00 88.06 100 GLN A O 1
ATOM 742 N N . ARG A 1 101 ? -5.733 -14.258 -7.343 1.00 88.62 101 ARG A N 1
ATOM 743 C CA . ARG A 1 101 ? -6.611 -15.423 -7.123 1.00 88.62 101 ARG A CA 1
ATOM 744 C C . ARG A 1 101 ? -7.373 -15.380 -5.798 1.00 88.62 101 ARG A C 1
ATOM 746 O O . ARG A 1 101 ? -8.207 -16.251 -5.545 1.00 88.62 101 ARG A O 1
ATOM 753 N N . THR A 1 102 ? -7.082 -14.407 -4.937 1.00 89.44 102 THR A N 1
ATOM 754 C CA . THR A 1 102 ? -7.712 -14.303 -3.621 1.00 89.44 102 THR A CA 1
ATOM 755 C C . THR A 1 102 ? -9.188 -13.933 -3.730 1.00 89.44 102 THR A C 1
ATOM 757 O O . THR A 1 102 ? -9.608 -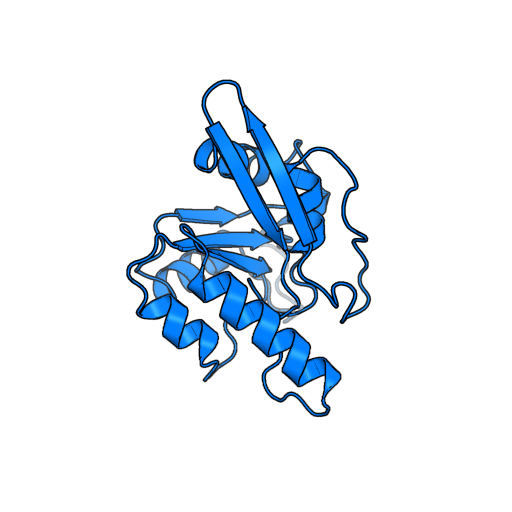13.196 -4.622 1.00 89.44 102 THR A O 1
ATOM 760 N N . ARG A 1 103 ? -9.985 -14.427 -2.779 1.00 89.88 103 ARG A N 1
ATOM 761 C CA . ARG A 1 103 ? -11.382 -14.003 -2.590 1.00 89.88 103 ARG A CA 1
ATOM 762 C C . ARG A 1 103 ? -11.511 -12.803 -1.655 1.00 89.88 103 ARG A C 1
ATOM 764 O O . ARG A 1 103 ? -12.603 -12.262 -1.516 1.00 89.88 103 ARG A O 1
ATOM 771 N N . LYS A 1 104 ? -10.421 -12.424 -0.983 1.00 92.75 104 LYS A N 1
ATOM 772 C CA . LYS A 1 104 ? -10.404 -11.268 -0.088 1.00 92.75 104 LYS A CA 1
ATOM 773 C C . LYS A 1 104 ? -10.595 -9.983 -0.904 1.00 92.75 104 LYS A C 1
ATOM 775 O O . LYS A 1 104 ? -10.035 -9.891 -1.996 1.00 92.75 104 LYS A O 1
ATOM 780 N N . PRO A 1 105 ? -11.335 -8.990 -0.390 1.00 94.25 105 PRO A N 1
ATOM 781 C CA . PRO A 1 105 ? -11.359 -7.638 -0.936 1.00 94.25 105 PRO A CA 1
ATOM 782 C C . PRO A 1 105 ? -9.949 -7.102 -1.218 1.00 94.25 105 PRO A C 1
ATOM 784 O O . PRO A 1 105 ? -9.107 -7.081 -0.319 1.00 94.25 105 PRO A O 1
ATOM 787 N N . VAL A 1 106 ? -9.696 -6.655 -2.452 1.00 94.12 106 VAL A N 1
ATOM 788 C CA . VAL A 1 106 ? -8.421 -6.035 -2.850 1.00 94.12 106 VAL A CA 1
ATOM 789 C C . VAL A 1 106 ? -8.642 -4.561 -3.181 1.00 94.12 106 VAL A C 1
ATOM 791 O O . VAL A 1 106 ? -9.497 -4.218 -4.000 1.00 94.12 106 VAL A O 1
ATOM 794 N N . LEU A 1 107 ? -7.849 -3.695 -2.559 1.00 94.88 107 LEU A N 1
ATOM 795 C CA . LEU A 1 107 ? -7.747 -2.266 -2.839 1.00 94.88 107 LEU A CA 1
ATOM 796 C C . LEU A 1 107 ? -6.369 -1.977 -3.432 1.00 94.88 107 LEU A C 1
ATOM 798 O O . LEU A 1 107 ? -5.372 -2.535 -2.974 1.00 94.88 107 LEU A O 1
ATOM 802 N N . VAL A 1 108 ? -6.293 -1.085 -4.417 1.00 94.50 108 VAL A N 1
ATOM 803 C CA . VAL A 1 108 ? -5.021 -0.649 -5.008 1.00 94.50 108 VAL A CA 1
ATOM 804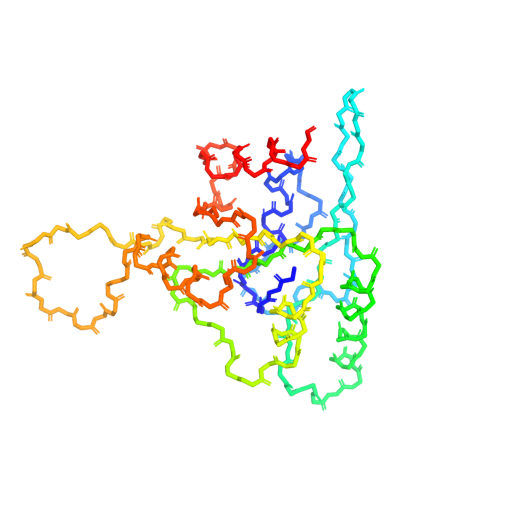 C C . VAL A 1 108 ? -4.831 0.844 -4.762 1.00 94.50 108 VAL A C 1
ATOM 806 O O . VAL A 1 108 ? -5.687 1.647 -5.120 1.00 94.50 108 VAL A O 1
ATOM 809 N N . ALA A 1 109 ? -3.700 1.217 -4.174 1.00 94.88 109 ALA A N 1
ATOM 810 C CA . ALA A 1 109 ? -3.240 2.590 -4.030 1.00 94.88 109 ALA A CA 1
ATOM 811 C C . ALA A 1 109 ? -2.092 2.844 -5.011 1.00 94.88 109 ALA A C 1
ATOM 813 O O . ALA A 1 109 ? -0.993 2.315 -4.831 1.00 94.88 109 ALA A O 1
ATOM 814 N N . ILE A 1 110 ? -2.338 3.668 -6.030 1.00 94.50 110 ILE A N 1
ATOM 815 C CA . ILE A 1 110 ? -1.294 4.151 -6.940 1.00 94.50 110 ILE A CA 1
ATOM 816 C C . ILE A 1 110 ? -0.718 5.422 -6.325 1.00 94.50 110 ILE A C 1
ATOM 818 O O . ILE A 1 110 ? -1.329 6.484 -6.393 1.00 94.50 110 ILE A O 1
ATOM 822 N N . ASN A 1 111 ? 0.428 5.292 -5.671 1.00 92.75 111 ASN A N 1
ATOM 823 C CA . ASN A 1 111 ? 1.104 6.355 -4.945 1.00 92.75 111 ASN A CA 1
ATOM 824 C C . ASN A 1 111 ? 2.005 7.208 -5.861 1.00 92.75 111 ASN A C 1
ATOM 826 O O . ASN A 1 111 ? 2.286 6.854 -7.008 1.00 92.75 111 ASN A O 1
ATOM 830 N N . LYS A 1 112 ? 2.516 8.320 -5.320 1.00 90.69 112 LYS A N 1
ATOM 831 C CA . LYS A 1 112 ? 3.445 9.252 -5.980 1.00 90.69 112 LYS A CA 1
ATOM 832 C C . LYS A 1 112 ? 2.884 9.880 -7.263 1.00 90.69 112 LYS A C 1
ATOM 834 O O . LYS A 1 112 ? 3.632 10.165 -8.196 1.00 90.69 112 LYS A O 1
ATOM 839 N N . ILE A 1 113 ? 1.569 10.105 -7.332 1.00 90.56 113 ILE A N 1
ATOM 840 C CA . ILE A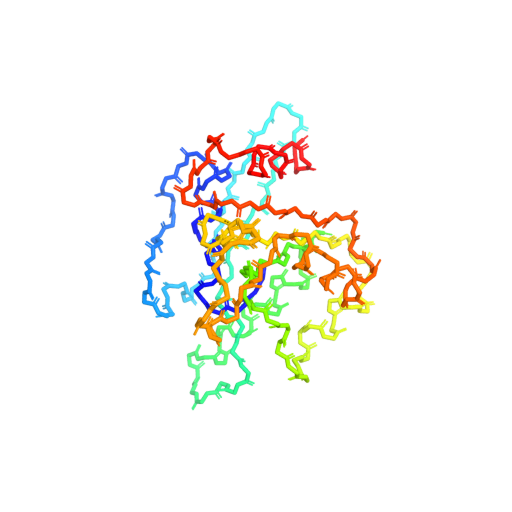 1 113 ? 0.934 10.729 -8.510 1.00 90.56 113 ILE A CA 1
ATOM 841 C C . ILE A 1 113 ? 1.393 12.172 -8.745 1.00 90.56 113 ILE A C 1
ATOM 843 O O . ILE A 1 113 ? 1.245 12.692 -9.843 1.00 90.56 113 ILE A O 1
ATOM 847 N N . ASP A 1 114 ? 1.968 12.815 -7.731 1.00 86.19 114 ASP A N 1
ATOM 848 C CA . ASP A 1 114 ? 2.627 14.117 -7.833 1.00 86.19 114 ASP A CA 1
ATOM 849 C C . ASP A 1 114 ? 3.854 14.093 -8.757 1.00 86.19 114 ASP A C 1
ATOM 851 O O . ASP A 1 114 ? 4.223 15.128 -9.308 1.00 86.19 114 ASP A O 1
ATOM 855 N N . LEU A 1 115 ? 4.445 12.914 -8.979 1.00 84.69 115 LEU A N 1
ATOM 856 C CA . LEU A 1 115 ? 5.544 12.716 -9.923 1.00 84.69 115 LEU A CA 1
ATOM 857 C C . LEU A 1 115 ? 5.057 12.471 -11.358 1.00 84.69 115 LEU A C 1
ATOM 859 O O . LEU A 1 115 ? 5.859 12.513 -12.292 1.00 84.69 115 LEU A O 1
ATOM 863 N N . ALA A 1 116 ? 3.759 12.217 -11.553 1.00 81.56 116 ALA A N 1
ATOM 864 C CA . ALA A 1 116 ? 3.187 12.040 -12.878 1.00 81.56 116 ALA A CA 1
ATOM 865 C C . ALA A 1 116 ? 3.222 13.373 -13.638 1.00 81.56 116 ALA A C 1
ATOM 867 O O . ALA A 1 116 ? 2.745 14.407 -13.162 1.00 81.56 116 ALA A O 1
ATOM 868 N N . LYS A 1 117 ? 3.778 13.368 -14.850 1.00 70.12 117 LYS A N 1
ATOM 869 C CA . LYS A 1 117 ? 3.775 14.559 -15.705 1.00 70.12 117 LYS A CA 1
ATOM 870 C C . LYS A 1 117 ? 2.365 14.779 -16.261 1.00 70.12 117 LYS A C 1
ATOM 872 O O . LYS A 1 117 ? 1.769 13.872 -16.836 1.00 70.12 117 LYS A O 1
ATOM 877 N N . LYS A 1 118 ? 1.853 16.011 -16.168 1.00 56.94 118 LYS A N 1
ATOM 878 C CA . LYS A 1 118 ? 0.684 16.433 -16.955 1.00 56.94 118 LYS A CA 1
ATOM 879 C C . LYS A 1 118 ? 1.098 16.473 -18.424 1.00 56.94 118 LYS A C 1
ATOM 881 O O . LYS A 1 118 ? 2.054 17.170 -18.762 1.00 56.94 118 LYS A O 1
ATOM 886 N N . VAL A 1 119 ? 0.392 15.755 -19.295 1.00 49.66 119 VAL A N 1
ATOM 887 C CA . VAL A 1 119 ? 0.596 15.866 -20.745 1.00 49.66 119 VAL A CA 1
ATOM 888 C C . VAL A 1 119 ? 0.163 17.266 -21.177 1.00 49.66 119 VAL A C 1
ATOM 890 O O . VAL A 1 119 ? -1.003 17.514 -21.465 1.00 49.66 119 VAL A O 1
ATOM 893 N N . ASN A 1 120 ? 1.109 18.199 -21.231 1.00 43.00 120 ASN A N 1
ATOM 894 C CA . ASN A 1 120 ? 0.986 19.343 -22.117 1.00 43.00 120 ASN A CA 1
ATOM 895 C C . ASN A 1 120 ? 1.479 18.868 -23.482 1.00 43.00 120 ASN A C 1
ATOM 897 O O . ASN A 1 120 ? 2.645 18.512 -23.632 1.00 43.00 120 ASN A O 1
ATOM 901 N N . LYS A 1 121 ? 0.582 18.861 -24.468 1.00 45.91 121 LYS A N 1
ATOM 902 C CA . LYS A 1 121 ? 0.775 18.436 -25.868 1.00 45.91 121 LYS A CA 1
ATOM 903 C C . LYS A 1 121 ? 1.897 19.168 -26.651 1.00 45.91 121 LYS A C 1
ATOM 905 O O . LYS A 1 121 ? 1.895 19.115 -27.871 1.00 45.91 121 LYS A O 1
ATOM 910 N N . ALA A 1 122 ? 2.815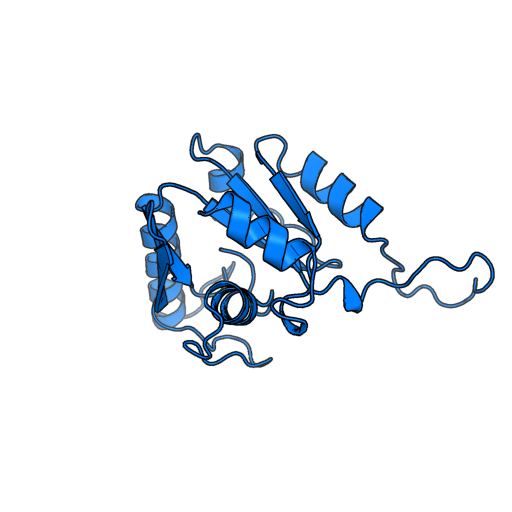 19.875 -25.989 1.00 43.06 122 ALA A N 1
ATOM 911 C CA . ALA A 1 122 ? 3.777 20.797 -26.598 1.00 43.06 122 ALA A CA 1
ATOM 912 C C . ALA A 1 122 ? 5.261 20.486 -26.311 1.00 43.06 122 ALA A C 1
ATOM 914 O O . ALA A 1 122 ? 6.112 21.293 -26.661 1.00 43.06 122 ALA A O 1
ATOM 915 N N . ALA A 1 123 ? 5.598 19.359 -25.676 1.00 44.62 123 ALA A N 1
ATOM 916 C CA . ALA A 1 123 ? 6.992 18.999 -25.395 1.00 44.62 123 ALA A CA 1
ATOM 917 C C . ALA A 1 123 ? 7.298 17.562 -25.843 1.00 44.62 123 ALA A C 1
ATOM 919 O O . ALA A 1 123 ? 7.561 16.672 -25.035 1.00 44.62 123 ALA A O 1
ATOM 920 N N . GLU A 1 124 ? 7.233 17.336 -27.153 1.00 48.16 124 GLU A N 1
ATOM 921 C CA . GLU A 1 124 ? 7.952 16.238 -27.794 1.00 48.16 124 GLU A CA 1
ATOM 922 C C . GLU A 1 124 ? 9.437 16.607 -27.781 1.00 48.16 124 GLU A C 1
ATOM 924 O O . GLU A 1 124 ? 9.793 17.549 -28.470 1.00 48.16 124 GLU A O 1
ATOM 929 N N . GLU A 1 125 ? 10.274 15.936 -26.975 1.00 47.19 125 GLU A N 1
ATOM 930 C CA . GLU A 1 125 ? 11.693 15.686 -27.333 1.00 47.19 125 GLU A CA 1
ATOM 931 C C . GLU A 1 125 ? 12.517 14.867 -26.324 1.00 47.19 125 GLU A C 1
ATOM 933 O O . GLU A 1 125 ? 13.631 14.477 -26.651 1.00 47.19 125 GLU A O 1
ATOM 938 N N . ASN A 1 126 ? 12.000 14.478 -25.152 1.00 42.72 126 ASN A N 1
ATOM 939 C CA . ASN A 1 126 ? 12.727 13.541 -24.282 1.00 42.72 126 ASN A CA 1
ATOM 940 C C . ASN A 1 126 ? 11.897 12.295 -23.972 1.00 42.72 126 ASN A C 1
ATOM 942 O O . ASN A 1 126 ? 10.873 12.368 -23.297 1.00 42.72 126 ASN A O 1
ATOM 946 N N . ARG A 1 127 ? 12.375 11.139 -24.455 1.00 42.53 127 ARG A N 1
ATOM 947 C CA . ARG A 1 127 ? 11.844 9.781 -24.222 1.00 42.53 127 ARG A CA 1
ATOM 948 C C . ARG A 1 127 ? 12.022 9.297 -22.772 1.00 42.53 127 ARG A C 1
ATOM 950 O O . ARG A 1 127 ? 12.295 8.123 -22.542 1.00 42.53 127 ARG A O 1
ATOM 957 N N . ASP A 1 128 ? 11.836 10.174 -21.793 1.00 50.53 128 ASP A N 1
ATOM 958 C CA . ASP A 1 128 ? 11.539 9.735 -20.434 1.00 50.53 128 ASP A CA 1
ATOM 959 C C . ASP A 1 128 ? 10.052 9.404 -20.379 1.00 50.53 128 ASP A C 1
ATOM 961 O O . ASP A 1 128 ? 9.214 10.250 -20.705 1.00 50.53 128 ASP A O 1
ATOM 965 N N . LYS A 1 129 ? 9.733 8.155 -20.021 1.00 55.41 129 LYS A N 1
ATOM 966 C CA . LYS A 1 129 ? 8.374 7.593 -19.975 1.00 55.41 129 LYS A CA 1
ATOM 967 C C . LYS A 1 129 ? 7.424 8.552 -19.255 1.00 55.41 129 LYS A C 1
ATOM 969 O O . LYS A 1 129 ? 7.361 8.599 -18.030 1.00 55.41 129 LYS A O 1
ATOM 974 N N . THR A 1 130 ? 6.694 9.340 -20.034 1.00 64.81 130 THR A N 1
ATOM 975 C CA . THR A 1 130 ? 5.655 10.231 -19.530 1.00 64.81 130 THR A CA 1
ATOM 976 C C . THR A 1 130 ? 4.439 9.350 -19.307 1.00 64.81 130 THR A C 1
ATOM 978 O O . THR A 1 130 ? 3.758 9.012 -20.264 1.00 64.81 130 THR A O 1
ATOM 981 N N . VAL A 1 131 ? 4.243 8.898 -18.069 1.00 77.00 131 VAL A N 1
ATOM 982 C CA . VAL A 1 131 ? 3.076 8.099 -17.682 1.00 77.00 131 VAL A CA 1
ATOM 983 C C . VAL A 1 131 ? 2.049 9.029 -17.055 1.00 77.00 131 VAL A C 1
ATOM 985 O O . VAL A 1 131 ? 2.366 9.780 -16.127 1.00 77.00 131 VAL A O 1
ATOM 988 N N . THR A 1 132 ? 0.829 8.994 -17.578 1.00 87.31 132 THR A N 1
ATOM 989 C CA . THR A 1 132 ? -0.322 9.684 -16.990 1.00 87.31 132 THR A CA 1
ATOM 990 C C . THR A 1 132 ? -0.946 8.856 -15.872 1.00 87.31 132 THR A C 1
ATOM 992 O O . THR A 1 132 ? -0.805 7.633 -15.807 1.00 87.31 132 THR A O 1
ATOM 995 N N . VAL A 1 133 ? -1.672 9.521 -14.973 1.00 88.06 133 VAL A N 1
ATOM 996 C CA . VAL A 1 133 ? -2.386 8.833 -13.889 1.00 88.06 133 VAL A CA 1
ATOM 997 C C . VAL A 1 133 ? -3.462 7.909 -14.467 1.00 88.06 133 VAL A C 1
ATOM 999 O O . VAL A 1 133 ? -3.662 6.804 -13.970 1.00 88.06 133 VAL A O 1
ATOM 1002 N N . GLU A 1 134 ? -4.118 8.329 -15.547 1.00 88.88 134 GLU A N 1
ATOM 1003 C CA . GLU A 1 134 ? -5.148 7.570 -16.249 1.00 88.88 134 GLU A CA 1
ATOM 1004 C C . GLU A 1 134 ? -4.592 6.273 -16.847 1.00 88.88 134 GLU A C 1
ATOM 1006 O O . GLU A 1 134 ? -5.198 5.212 -16.682 1.00 88.88 134 GLU A O 1
ATOM 1011 N N . GLU A 1 135 ? -3.419 6.330 -17.485 1.00 88.81 135 GLU A N 1
ATOM 1012 C CA . GLU A 1 135 ? -2.730 5.144 -18.005 1.00 88.81 135 GLU A CA 1
ATOM 1013 C C . GLU A 1 135 ? -2.341 4.185 -16.879 1.00 88.81 135 GLU A C 1
ATOM 1015 O O . GLU A 1 135 ? -2.565 2.980 -16.999 1.00 88.81 135 GLU A O 1
ATOM 1020 N N . ALA A 1 136 ? -1.822 4.704 -15.761 1.00 89.38 136 ALA A N 1
ATOM 1021 C CA . ALA A 1 136 ? -1.476 3.882 -14.606 1.00 89.38 136 ALA A CA 1
ATOM 1022 C C . ALA A 1 136 ? -2.714 3.187 -14.011 1.00 89.38 136 ALA A C 1
ATOM 1024 O O . ALA A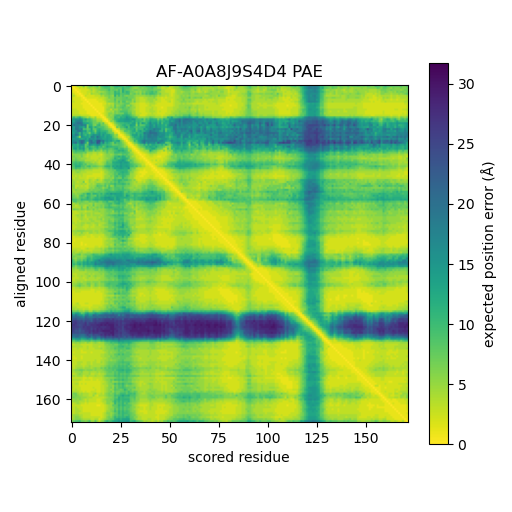 1 136 ? -2.677 1.990 -13.720 1.00 89.38 136 ALA A O 1
ATOM 1025 N N . VAL A 1 137 ? -3.836 3.903 -13.875 1.00 91.62 137 VAL A N 1
ATOM 1026 C CA . VAL A 1 137 ? -5.106 3.329 -13.401 1.00 91.62 137 VAL A CA 1
ATOM 1027 C C . VAL A 1 137 ? -5.621 2.258 -14.363 1.00 91.62 137 VAL A C 1
ATOM 1029 O O . VAL A 1 137 ? -6.006 1.177 -13.915 1.00 91.62 137 VAL A O 1
ATOM 1032 N N . ALA A 1 138 ? -5.614 2.524 -15.673 1.00 91.69 138 ALA A N 1
ATOM 1033 C CA . ALA A 1 138 ? -6.062 1.569 -16.686 1.00 91.69 138 ALA A CA 1
ATOM 1034 C C . ALA A 1 138 ? -5.201 0.298 -16.685 1.00 91.69 138 ALA A C 1
ATOM 1036 O O . ALA A 1 138 ? -5.725 -0.817 -16.722 1.00 91.69 138 ALA A O 1
ATOM 1037 N N . PHE A 1 139 ? -3.885 0.465 -16.571 1.00 91.19 139 PHE A N 1
ATOM 1038 C CA . PHE A 1 139 ? -2.941 -0.635 -16.473 1.00 91.19 139 PHE A CA 1
ATOM 1039 C C . PHE A 1 139 ? -3.209 -1.503 -15.237 1.00 91.19 139 PHE A C 1
ATOM 1041 O O . PHE A 1 139 ? -3.416 -2.709 -15.367 1.00 91.19 139 PHE A O 1
ATOM 1048 N N . TRP A 1 140 ? -3.302 -0.907 -14.044 1.00 91.12 140 TRP A N 1
ATOM 1049 C CA . TRP A 1 140 ? -3.569 -1.664 -12.816 1.00 91.12 140 TRP A CA 1
ATOM 1050 C C . TRP A 1 140 ? -4.963 -2.294 -12.793 1.00 91.12 140 TRP A C 1
ATOM 1052 O O . TRP A 1 140 ? -5.130 -3.377 -12.233 1.00 91.12 140 TRP A O 1
ATOM 1062 N N . ARG A 1 141 ? -5.951 -1.687 -13.463 1.00 93.00 141 ARG A N 1
ATOM 1063 C CA . ARG A 1 141 ? -7.275 -2.294 -13.653 1.00 93.00 141 ARG A CA 1
ATOM 1064 C C . ARG A 1 141 ? -7.214 -3.561 -14.502 1.00 93.00 141 ARG A C 1
ATOM 1066 O O . ARG A 1 141 ? -7.928 -4.511 -14.197 1.00 93.00 141 ARG 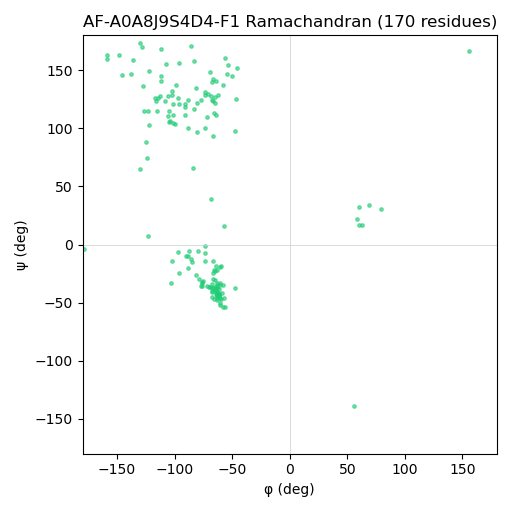A O 1
ATOM 1073 N N . ALA A 1 142 ? -6.373 -3.586 -15.536 1.00 91.81 142 ALA A N 1
ATOM 1074 C CA . ALA A 1 142 ? -6.164 -4.779 -16.352 1.00 91.81 142 ALA A CA 1
ATOM 1075 C C . ALA A 1 142 ? -5.416 -5.882 -15.583 1.00 91.81 142 ALA A C 1
ATOM 1077 O O . ALA A 1 142 ? -5.729 -7.058 -15.742 1.00 91.81 142 ALA A O 1
ATOM 1078 N N . GLN A 1 143 ? -4.457 -5.506 -14.730 1.00 90.06 143 GLN A N 1
ATOM 1079 C CA . GLN A 1 143 ? -3.654 -6.455 -13.949 1.00 90.06 143 GLN A CA 1
ATOM 1080 C C . GLN A 1 143 ? -4.410 -7.060 -12.756 1.00 90.06 143 GLN A C 1
ATOM 1082 O O . GLN A 1 143 ? -4.218 -8.232 -12.433 1.00 90.06 143 GLN A O 1
ATOM 1087 N N . LEU A 1 144 ? -5.270 -6.280 -12.096 1.00 89.94 144 LEU A N 1
ATOM 1088 C CA . LEU A 1 144 ? -6.082 -6.710 -10.955 1.00 89.94 144 LEU A CA 1
ATOM 1089 C C . LEU A 1 144 ? -7.572 -6.454 -11.235 1.00 89.94 144 LEU A C 1
ATOM 1091 O O . LEU A 1 144 ? -8.167 -5.535 -10.664 1.00 89.94 144 LEU A O 1
ATOM 1095 N N . PRO A 1 145 ? -8.215 -7.270 -12.091 1.00 88.81 145 PRO A N 1
ATOM 1096 C CA . PRO A 1 145 ? -9.641 -7.122 -12.383 1.00 88.81 145 PRO A CA 1
ATOM 1097 C C . PRO A 1 145 ? -10.524 -7.407 -11.157 1.00 88.81 145 PRO A C 1
ATOM 1099 O O . PRO A 1 145 ? -11.651 -6.924 -11.089 1.00 88.81 145 PRO A O 1
ATOM 1102 N N . ASN A 1 146 ? -10.008 -8.151 -10.172 1.00 90.06 146 ASN A N 1
ATOM 1103 C CA . ASN A 1 146 ? -10.662 -8.424 -8.892 1.00 90.06 146 ASN A CA 1
ATOM 1104 C C . ASN A 1 146 ? -10.547 -7.271 -7.875 1.00 90.06 146 ASN A C 1
ATOM 1106 O O . ASN A 1 146 ? -11.142 -7.357 -6.800 1.00 90.06 146 ASN A O 1
ATOM 1110 N N . ALA A 1 147 ? -9.800 -6.202 -8.178 1.00 92.25 147 ALA A N 1
ATOM 1111 C CA . ALA A 1 147 ? -9.703 -5.048 -7.293 1.00 92.25 147 ALA A CA 1
ATOM 1112 C C . ALA A 1 147 ? -11.049 -4.315 -7.196 1.00 92.25 147 ALA A C 1
ATOM 1114 O O . ALA A 1 147 ? -11.591 -3.831 -8.196 1.00 92.25 147 ALA A O 1
ATOM 1115 N N . LEU A 1 148 ? -11.555 -4.168 -5.970 1.00 93.56 148 LEU A N 1
ATOM 1116 C CA . LEU A 1 148 ? -12.779 -3.414 -5.689 1.00 93.56 148 LEU A CA 1
ATOM 1117 C C . LEU A 1 148 ? -12.607 -1.939 -6.049 1.00 93.56 148 LEU A C 1
ATOM 1119 O O . LEU A 1 148 ? -13.502 -1.317 -6.617 1.00 93.56 148 LEU A O 1
ATOM 1123 N N . CYS A 1 149 ? -11.436 -1.383 -5.740 1.00 93.19 149 CYS A N 1
ATOM 1124 C CA . CYS A 1 149 ? -11.131 0.016 -5.976 1.00 93.19 149 CYS A CA 1
ATOM 1125 C C . CYS A 1 149 ? -9.655 0.205 -6.333 1.00 93.19 149 CYS A C 1
ATOM 1127 O O . CYS A 1 149 ? -8.784 -0.494 -5.813 1.00 93.19 149 CYS A O 1
ATOM 1129 N N . ILE A 1 150 ? -9.394 1.175 -7.209 1.00 94.75 150 ILE A N 1
ATOM 1130 C CA . ILE A 1 150 ? -8.055 1.631 -7.575 1.00 94.75 150 ILE A CA 1
ATOM 1131 C C . ILE A 1 150 ? -8.044 3.139 -7.366 1.00 94.75 150 ILE A C 1
ATOM 1133 O O . ILE A 1 150 ? -8.781 3.858 -8.041 1.00 94.75 150 ILE A O 1
ATOM 1137 N N . LEU A 1 151 ? -7.242 3.602 -6.412 1.00 94.81 151 LEU A N 1
ATOM 1138 C CA . LEU A 1 151 ? -7.165 4.999 -6.016 1.00 94.81 151 LEU A CA 1
ATOM 1139 C C . LEU A 1 151 ? -5.783 5.572 -6.332 1.00 94.81 151 LEU A C 1
ATOM 1141 O O . LEU A 1 151 ? -4.795 5.147 -5.725 1.00 94.81 151 LEU A O 1
ATOM 1145 N N . PRO A 1 152 ? -5.695 6.550 -7.245 1.00 94.44 152 PRO A N 1
ATOM 1146 C CA . PRO A 1 152 ? -4.507 7.376 -7.366 1.00 94.44 152 PRO A CA 1
ATOM 1147 C C . PRO A 1 152 ? -4.404 8.317 -6.162 1.00 94.44 152 PRO A C 1
ATOM 1149 O O . PRO A 1 152 ? -5.367 9.002 -5.816 1.00 94.44 152 PRO A O 1
ATOM 1152 N N . LEU A 1 153 ? -3.240 8.357 -5.515 1.00 94.88 153 LEU A N 1
ATOM 1153 C CA . LEU A 1 153 ? -2.985 9.203 -4.353 1.00 94.88 153 LEU A CA 1
ATOM 1154 C C . LEU A 1 153 ? -1.526 9.662 -4.264 1.00 94.88 153 LEU A C 1
ATOM 1156 O O . LEU A 1 153 ? -0.625 9.107 -4.891 1.00 94.88 153 LEU A O 1
ATOM 1160 N N . SER A 1 154 ? -1.286 10.689 -3.455 1.00 93.56 154 SER A N 1
ATOM 1161 C CA . SER A 1 154 ? 0.059 11.123 -3.070 1.00 93.56 154 SER A CA 1
ATOM 1162 C C . SER A 1 154 ? 0.162 11.088 -1.550 1.00 93.56 154 SER A C 1
ATOM 1164 O O . SER A 1 154 ? -0.374 11.955 -0.862 1.00 93.56 154 SER A O 1
ATOM 1166 N N . ALA A 1 155 ? 0.824 10.059 -1.017 1.00 90.62 155 ALA A N 1
ATOM 1167 C CA . ALA A 1 155 ? 0.969 9.883 0.426 1.00 90.62 155 ALA A CA 1
ATOM 1168 C C . ALA A 1 155 ? 1.796 11.009 1.074 1.00 90.62 155 ALA A C 1
ATOM 1170 O O . ALA A 1 155 ? 1.539 11.373 2.216 1.00 90.62 155 ALA A O 1
ATOM 1171 N N . SER A 1 156 ? 2.748 11.602 0.342 1.00 89.06 156 SER A N 1
ATOM 1172 C CA . SER A 1 156 ? 3.567 12.729 0.819 1.00 89.06 156 SER A CA 1
ATOM 1173 C C . SER A 1 156 ? 2.752 14.000 1.072 1.00 89.06 156 SER A C 1
ATOM 1175 O O . SER A 1 156 ? 3.171 14.852 1.849 1.00 89.06 156 SER A O 1
ATOM 1177 N N . GLN A 1 157 ? 1.583 14.127 0.441 1.00 87.88 157 GLN A N 1
ATOM 1178 C CA . GLN A 1 157 ? 0.660 15.243 0.642 1.00 87.88 157 GLN A CA 1
ATOM 1179 C C . GLN A 1 157 ? -0.317 15.021 1.812 1.00 87.88 157 GLN A C 1
ATOM 1181 O O . GLN A 1 157 ? -1.074 15.935 2.150 1.00 87.88 157 GLN A O 1
ATOM 1186 N N . GLY A 1 158 ? -0.313 13.837 2.439 1.00 87.81 158 GLY A N 1
ATOM 1187 C CA . GLY A 1 158 ? -1.157 13.523 3.592 1.00 87.81 158 GLY A CA 1
ATOM 1188 C C . GLY A 1 158 ? -2.652 13.732 3.323 1.00 87.81 158 GLY A C 1
ATOM 1189 O O . GLY A 1 158 ? -3.153 13.440 2.235 1.00 87.81 158 GLY A O 1
ATOM 1190 N N . ILE A 1 159 ? -3.364 14.293 4.305 1.00 85.31 159 ILE A N 1
ATOM 1191 C CA . ILE A 1 159 ? -4.814 14.548 4.240 1.00 85.31 159 ILE A CA 1
ATOM 1192 C C . ILE A 1 159 ? -5.216 15.609 3.198 1.00 85.31 159 ILE A C 1
ATOM 1194 O O . ILE A 1 159 ? -6.384 15.707 2.829 1.00 85.31 159 ILE A O 1
ATOM 1198 N N . ASN A 1 160 ? -4.262 16.387 2.675 1.00 86.75 160 ASN A N 1
ATOM 1199 C CA . ASN A 1 160 ? -4.542 17.360 1.614 1.00 86.75 160 ASN A CA 1
ATOM 1200 C C . ASN A 1 160 ? -4.780 16.684 0.255 1.00 86.75 160 ASN A C 1
ATOM 1202 O O . ASN A 1 160 ? -5.281 17.314 -0.677 1.00 86.75 160 ASN A O 1
ATOM 1206 N N . ASN A 1 161 ? -4.424 15.404 0.120 1.00 92.25 161 ASN A N 1
ATOM 1207 C CA . ASN A 1 161 ? -4.651 14.646 -1.096 1.00 92.25 161 ASN A CA 1
ATOM 1208 C C . ASN A 1 161 ? -6.029 13.972 -1.087 1.00 92.25 161 ASN A C 1
ATOM 1210 O O . ASN A 1 161 ? -6.342 13.154 -0.222 1.00 92.25 161 ASN A O 1
ATOM 1214 N N . VAL A 1 162 ? -6.832 14.248 -2.117 1.00 90.88 162 VAL A N 1
ATOM 1215 C CA . VAL A 1 162 ? -8.189 13.692 -2.262 1.00 90.88 162 VAL A CA 1
ATOM 1216 C C . VAL A 1 162 ? -8.189 12.157 -2.274 1.00 90.88 162 VAL A C 1
ATOM 1218 O O . VAL A 1 162 ? -9.101 11.545 -1.722 1.00 90.88 162 VAL A O 1
ATOM 1221 N N . GLY A 1 163 ? -7.161 11.525 -2.850 1.00 91.94 163 GLY A N 1
ATOM 1222 C CA . GLY A 1 163 ? -7.031 10.068 -2.886 1.00 91.94 163 GLY A CA 1
ATOM 1223 C C . GLY A 1 163 ? -6.789 9.450 -1.506 1.00 91.94 163 GLY A C 1
ATOM 1224 O O . GLY A 1 163 ? -7.361 8.406 -1.198 1.00 91.94 163 GLY A O 1
ATOM 1225 N N . VAL A 1 164 ? -6.015 10.119 -0.642 1.00 90.88 164 VAL A N 1
ATOM 1226 C CA . VAL A 1 164 ? -5.800 9.690 0.754 1.00 90.88 164 VAL A CA 1
ATOM 1227 C C . VAL A 1 164 ? -7.096 9.810 1.557 1.00 90.88 164 VAL A C 1
ATOM 1229 O O . VAL A 1 164 ? -7.489 8.862 2.236 1.00 90.88 164 VAL A O 1
ATOM 1232 N N . VAL A 1 165 ? -7.815 10.929 1.423 1.00 91.12 165 VAL A N 1
ATOM 1233 C CA . VAL A 1 165 ? -9.117 11.131 2.085 1.00 91.12 165 VAL A CA 1
ATOM 1234 C C . VAL A 1 165 ? -10.142 10.091 1.627 1.00 91.12 165 VAL A C 1
ATOM 1236 O O . VAL A 1 165 ? -10.874 9.536 2.447 1.00 91.12 165 VAL A O 1
ATOM 1239 N N . ALA A 1 166 ? -10.191 9.804 0.323 1.00 92.62 166 ALA A N 1
ATOM 1240 C CA . ALA A 1 166 ? -11.068 8.779 -0.232 1.00 92.62 166 ALA A CA 1
ATOM 1241 C C . ALA A 1 166 ? -10.728 7.388 0.321 1.00 92.62 166 ALA A C 1
ATOM 1243 O O . ALA A 1 166 ? -11.633 6.673 0.740 1.00 92.62 166 ALA A O 1
ATOM 1244 N N . MET A 1 167 ? -9.440 7.032 0.388 1.00 91.81 167 MET A N 1
ATOM 1245 C CA . MET A 1 167 ? -8.998 5.760 0.964 1.00 91.81 167 MET A CA 1
ATOM 1246 C C . MET A 1 167 ? -9.412 5.639 2.432 1.00 91.81 167 MET A C 1
ATOM 1248 O O . MET A 1 167 ? -9.980 4.623 2.822 1.00 91.81 167 MET A O 1
ATOM 1252 N N . ARG A 1 168 ? -9.199 6.687 3.237 1.00 89.56 168 ARG A N 1
ATOM 1253 C CA . ARG A 1 168 ? -9.599 6.692 4.650 1.00 89.56 168 ARG A CA 1
ATOM 1254 C C . ARG A 1 168 ? -11.095 6.423 4.815 1.00 89.56 168 ARG A C 1
ATOM 1256 O O . ARG A 1 168 ? -11.462 5.555 5.591 1.00 89.56 168 ARG A O 1
ATOM 1263 N N . ARG A 1 169 ? -11.939 7.084 4.015 1.00 88.62 169 ARG A N 1
ATOM 1264 C CA . ARG A 1 169 ? -13.401 6.882 4.016 1.00 88.62 169 ARG A CA 1
ATOM 1265 C C . ARG A 1 169 ? -13.858 5.506 3.530 1.00 88.62 169 ARG A C 1
ATOM 1267 O O . ARG A 1 169 ? -14.972 5.115 3.833 1.00 88.62 169 ARG A O 1
ATOM 1274 N N . ILE A 1 170 ? -13.063 4.808 2.721 1.00 90.19 170 ILE A N 1
ATOM 1275 C CA . ILE A 1 170 ? -13.378 3.427 2.314 1.00 90.19 170 ILE A CA 1
ATOM 1276 C C . ILE A 1 170 ? -13.087 2.457 3.461 1.00 90.19 170 ILE A C 1
ATOM 1278 O O . ILE A 1 170 ? -13.749 1.430 3.580 1.00 90.19 170 ILE A O 1
ATOM 1282 N N . LEU A 1 171 ? -12.086 2.772 4.282 1.00 86.31 171 LEU A N 1
ATOM 1283 C CA . LEU A 1 171 ? -11.657 1.928 5.390 1.00 86.31 171 LEU A CA 1
ATOM 1284 C C . LEU A 1 171 ? -12.527 2.102 6.647 1.00 86.31 171 LEU A C 1
ATOM 1286 O O . LEU A 1 171 ? -12.608 1.160 7.430 1.00 86.31 171 LEU A O 1
ATOM 1290 N N . THR A 1 172 ? -13.161 3.265 6.837 1.00 81.56 172 THR A N 1
ATOM 1291 C CA . THR A 1 172 ? -13.967 3.631 8.022 1.00 81.56 172 THR A CA 1
ATOM 1292 C C . THR A 1 172 ? -15.436 3.872 7.699 1.00 81.56 172 THR A C 1
ATOM 1294 O O . THR A 1 172 ? -16.313 3.390 8.447 1.00 81.56 172 THR A O 1
#

Nearest PDB structures (foldseek):
  1wf3-assembly1_A  TM=8.655E-01  e=9.623E-10  Thermus thermophilus HB8
  2gja-assembly1_A  TM=7.927E-01  e=8.833E-09  Escherichia coli BL21(DE3)
  9bs0-assembly1_W  TM=7.827E-01  e=4.209E-07  Bacillus subtilis subsp. subtilis str. 168
  9bss-assembly1_W  TM=7.369E-01  e=2.184E-06  Bacillus subtilis subsp. subtilis str. 168
  3bb1-assembly4_G  TM=6.724E-01  e=1.429E-04  Pisum sativum

Secondary structure (DSSP, 8-state):
--STTSSHHHHHHHHHTS--S---SSTT--SSPEEEEEE-SS-EEEEEE-----SS--SHHHHHHHHHHHHHHHH-SSEEEEEETTPPPPTT-HHHHHHHH--S-EEEEEE-GGGSPP--TT-----S----HHHHHHHHHHH-TTEEEEEE--GGGGGGSHHHHHHHHHH-

Radius of gyration: 16.17 Å; Cα contacts (8 Å, |Δi|>4): 276; chains: 1; bounding box: 38×36×44 Å